Protein AF-A0A2N1XPV4-F1 (afdb_monomer)

Radius of gyration: 12.54 Å; Cα contacts (8 Å, |Δi|>4): 82; chains: 1; bounding box: 36×20×29 Å

Mean predicted aligned error: 3.89 Å

pLDDT: mean 91.71, std 10.82, range [38.44, 97.81]

Structure (mmCIF, N/CA/C/O backbone):
data_AF-A0A2N1XPV4-F1
#
_entry.id   AF-A0A2N1XPV4-F1
#
loop_
_atom_site.group_PDB
_atom_site.id
_atom_site.type_symbol
_atom_site.label_atom_id
_atom_site.label_alt_id
_atom_site.label_comp_id
_atom_site.label_asym_id
_atom_site.label_entity_id
_atom_site.label_seq_id
_atom_site.pdbx_PDB_ins_code
_atom_site.Cartn_x
_atom_site.Cartn_y
_atom_site.Cartn_z
_atom_site.occupancy
_atom_site.B_iso_or_equiv
_atom_site.auth_seq_id
_atom_site.auth_comp_id
_atom_site.auth_asym_id
_atom_site.auth_atom_id
_atom_site.pdbx_PDB_model_num
ATOM 1 N N . MET A 1 1 ? -21.159 10.856 4.671 1.00 38.44 1 MET A N 1
ATOM 2 C CA . MET A 1 1 ? -19.898 10.161 4.335 1.00 38.44 1 MET A CA 1
ATOM 3 C C . MET A 1 1 ? -19.678 9.064 5.357 1.00 38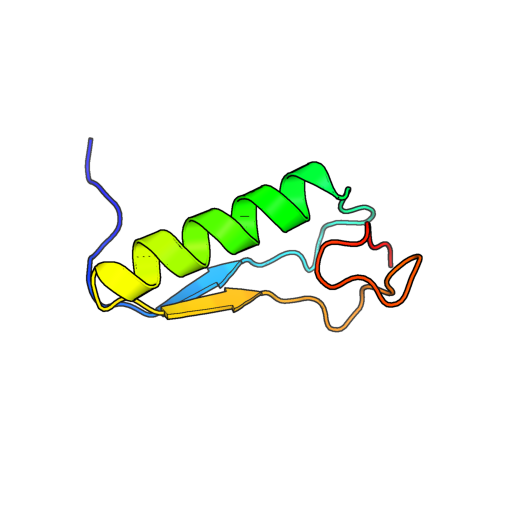.44 1 MET A C 1
ATOM 5 O O . MET A 1 1 ? -19.409 9.367 6.510 1.00 38.44 1 MET A O 1
ATOM 9 N N . THR A 1 2 ? -19.887 7.807 4.979 1.00 46.50 2 THR A N 1
ATOM 10 C CA . THR A 1 2 ? -19.565 6.648 5.822 1.00 46.50 2 THR A CA 1
ATOM 11 C C . THR A 1 2 ? -18.045 6.528 5.916 1.00 46.50 2 THR A C 1
ATOM 13 O O . THR A 1 2 ? -17.395 6.237 4.916 1.00 46.50 2 THR A O 1
ATOM 16 N N . GLY A 1 3 ? -17.477 6.840 7.084 1.00 71.56 3 GLY A N 1
ATOM 17 C CA . GLY A 1 3 ? -16.048 6.663 7.348 1.00 71.56 3 GLY A CA 1
ATOM 18 C C . GLY A 1 3 ? -15.646 5.188 7.315 1.00 71.56 3 GLY A C 1
ATOM 19 O O . GLY A 1 3 ? -16.499 4.303 7.411 1.00 71.56 3 GLY A O 1
ATOM 20 N N . LEU A 1 4 ? -14.345 4.924 7.181 1.00 71.44 4 LEU A N 1
ATOM 21 C CA . LEU A 1 4 ? -13.820 3.562 7.213 1.00 71.44 4 LEU A CA 1
ATOM 22 C C . LEU A 1 4 ? -14.213 2.860 8.525 1.00 71.44 4 LEU A C 1
ATOM 24 O O . LEU A 1 4 ? -14.200 3.490 9.590 1.00 71.44 4 LEU A O 1
ATOM 28 N N . PRO A 1 5 ? -14.563 1.564 8.472 1.00 72.31 5 PRO A N 1
ATOM 29 C CA . PRO A 1 5 ? -14.881 0.806 9.670 1.00 72.31 5 PRO A CA 1
ATOM 30 C C . PRO A 1 5 ? -13.673 0.806 10.609 1.00 72.31 5 PRO A C 1
ATOM 32 O O . PRO A 1 5 ? -12.545 0.551 10.191 1.00 72.31 5 PRO A O 1
ATOM 35 N N . LYS A 1 6 ? -13.898 1.115 11.886 1.00 76.62 6 LYS A N 1
ATOM 36 C CA . LYS A 1 6 ? -12.847 1.078 12.910 1.00 76.62 6 LYS A CA 1
ATOM 37 C C . LYS A 1 6 ? -12.530 -0.371 13.278 1.00 76.62 6 LYS A C 1
ATOM 39 O O . LYS A 1 6 ? -13.405 -1.232 13.192 1.00 76.62 6 LYS A O 1
ATOM 44 N N . GLN A 1 7 ? -11.299 -0.617 13.724 1.00 81.81 7 GLN A N 1
ATOM 45 C CA . GLN A 1 7 ? -10.876 -1.905 14.293 1.00 81.81 7 GLN A CA 1
ATOM 46 C C . GLN A 1 7 ? -11.018 -3.107 13.347 1.00 81.81 7 GLN A C 1
ATOM 48 O O . GLN A 1 7 ? -11.234 -4.242 13.776 1.00 81.81 7 GLN A O 1
ATOM 53 N N . LYS A 1 8 ? -10.935 -2.863 12.038 1.00 88.31 8 LYS A N 1
ATOM 54 C CA . LYS A 1 8 ? -10.883 -3.912 11.022 1.00 88.31 8 LYS A CA 1
ATOM 55 C C . LYS A 1 8 ? -9.482 -3.985 10.434 1.00 88.31 8 LYS A C 1
ATOM 57 O O . L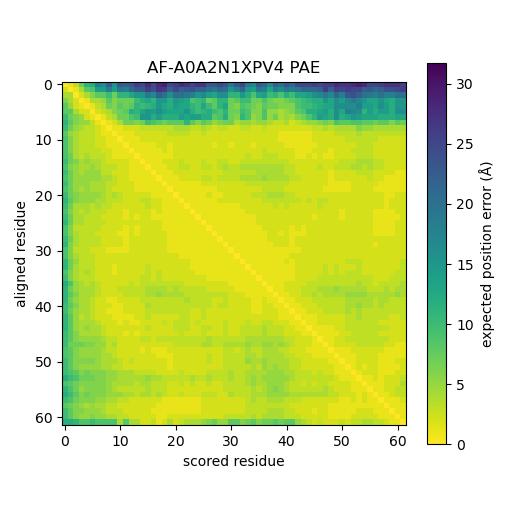YS A 1 8 ? -8.631 -3.137 10.694 1.00 88.31 8 LYS A O 1
ATOM 62 N N . ARG A 1 9 ? -9.260 -5.043 9.663 1.00 92.44 9 ARG A N 1
ATOM 63 C CA . ARG A 1 9 ? -8.089 -5.178 8.811 1.00 92.44 9 ARG A CA 1
ATOM 64 C C . ARG A 1 9 ? -8.416 -4.583 7.447 1.00 92.44 9 ARG A C 1
ATOM 66 O O . ARG A 1 9 ? -9.435 -4.946 6.861 1.00 92.44 9 ARG A O 1
ATOM 73 N N . LEU A 1 10 ? -7.574 -3.672 6.979 1.00 93.44 10 LEU A N 1
ATOM 74 C CA . LEU A 1 10 ? -7.610 -3.110 5.635 1.00 93.44 10 LEU A CA 1
ATOM 75 C C . LEU A 1 10 ? -6.448 -3.687 4.832 1.00 93.44 10 LEU A C 1
ATOM 77 O O . LEU A 1 10 ? -5.338 -3.800 5.348 1.00 93.44 10 LEU A O 1
ATOM 81 N N . PHE A 1 11 ? -6.715 -4.043 3.581 1.00 94.81 11 PHE A N 1
ATOM 82 C CA . PHE A 1 11 ? -5.705 -4.533 2.654 1.00 94.81 11 PHE A CA 1
ATOM 83 C C . PHE A 1 11 ? -5.572 -3.544 1.497 1.00 94.81 11 PHE A C 1
ATOM 85 O O . PHE A 1 11 ? -6.551 -3.271 0.799 1.00 94.81 11 PHE A O 1
ATOM 92 N N . PHE A 1 12 ? -4.377 -2.987 1.322 1.00 94.75 12 PHE A N 1
ATOM 93 C CA . PHE A 1 12 ? -4.018 -2.193 0.154 1.00 94.75 12 PHE A CA 1
ATOM 94 C C . PHE A 1 12 ? -3.599 -3.148 -0.958 1.00 94.75 12 PHE A C 1
ATOM 96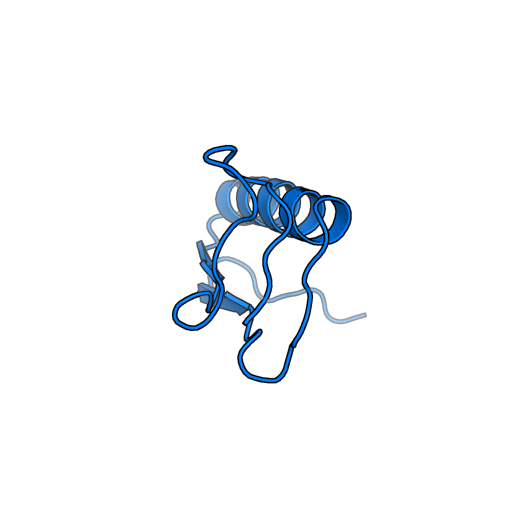 O O . PHE A 1 12 ? -2.459 -3.614 -0.995 1.00 94.75 12 PHE A O 1
ATOM 103 N N . ASP A 1 13 ? -4.548 -3.450 -1.839 1.00 95.56 13 ASP A N 1
ATOM 104 C CA . ASP A 1 13 ? -4.294 -4.239 -3.037 1.00 95.56 13 ASP A CA 1
ATOM 105 C C . ASP A 1 13 ? -3.609 -3.368 -4.100 1.00 95.56 13 ASP A C 1
ATOM 107 O O . ASP A 1 13 ? -4.210 -2.442 -4.650 1.00 95.56 13 ASP A O 1
ATOM 111 N N . LEU A 1 14 ? -2.329 -3.651 -4.349 1.00 95.69 14 LEU A N 1
ATOM 112 C CA . LEU A 1 14 ? -1.517 -2.999 -5.377 1.00 95.69 14 LEU A CA 1
ATOM 113 C C . LEU A 1 14 ? -1.134 -3.975 -6.494 1.00 95.69 14 LEU A C 1
ATOM 115 O O . LEU A 1 14 ? -0.268 -3.653 -7.311 1.00 95.69 14 LEU A O 1
ATOM 119 N N . THR A 1 15 ? -1.783 -5.143 -6.569 1.00 93.81 15 THR A N 1
ATOM 120 C CA . THR A 1 15 ? -1.447 -6.192 -7.536 1.00 93.81 15 THR A CA 1
ATOM 121 C C . THR A 1 15 ? -1.544 -5.695 -8.972 1.00 93.81 15 THR A C 1
ATOM 123 O O . THR A 1 15 ? -0.686 -6.044 -9.765 1.00 93.81 15 THR A O 1
ATOM 126 N N . ASP A 1 16 ? -2.462 -4.797 -9.326 1.00 95.06 16 ASP A N 1
ATOM 127 C CA . ASP A 1 16 ? -2.546 -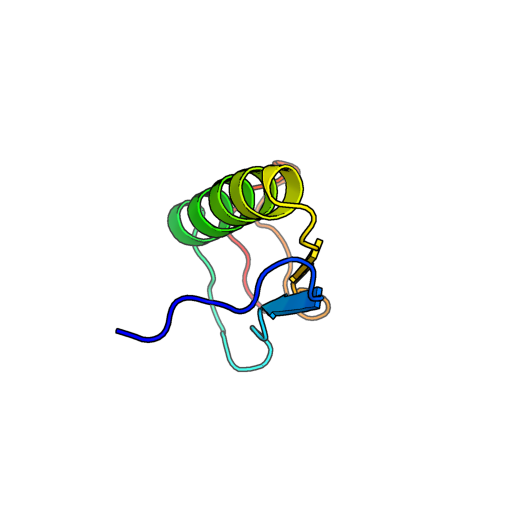4.253 -10.695 1.00 95.06 16 ASP A CA 1
ATOM 128 C C . ASP A 1 16 ? -1.731 -2.961 -10.913 1.00 95.06 16 ASP A C 1
ATOM 130 O O . ASP A 1 16 ? -1.834 -2.305 -11.951 1.00 95.06 16 ASP A O 1
ATOM 134 N N . THR A 1 17 ? -0.876 -2.586 -9.957 1.00 96.56 17 THR A N 1
ATOM 135 C CA . THR A 1 17 ? -0.046 -1.375 -10.042 1.00 96.56 17 THR A CA 1
ATOM 136 C C . THR A 1 17 ? 1.350 -1.695 -10.568 1.00 96.56 17 THR A C 1
ATOM 138 O O . THR A 1 17 ? 2.049 -2.541 -10.016 1.00 96.56 17 THR A O 1
ATOM 141 N N . HIS A 1 18 ? 1.798 -0.990 -11.611 1.00 97.00 18 HIS A N 1
ATOM 142 C CA . HIS A 1 18 ? 3.143 -1.170 -12.174 1.00 97.00 18 HIS A CA 1
ATOM 143 C C . HIS A 1 18 ? 4.232 -0.406 -11.404 1.00 97.00 18 HIS A C 1
ATOM 145 O O . HIS A 1 18 ? 5.308 -0.945 -11.160 1.00 97.00 18 HIS A O 1
ATOM 151 N N . LEU A 1 19 ? 3.972 0.855 -11.047 1.00 97.56 19 LEU A N 1
ATOM 152 C CA . LEU A 1 19 ? 4.907 1.746 -10.357 1.00 97.56 19 LEU A CA 1
ATOM 153 C C . LEU A 1 19 ? 4.197 2.404 -9.174 1.00 97.56 19 LEU A C 1
ATOM 155 O O . LEU A 1 19 ? 3.124 2.980 -9.338 1.00 97.56 19 LEU A O 1
ATOM 159 N N . ILE A 1 20 ? 4.833 2.353 -8.011 1.00 97.69 20 ILE A N 1
ATOM 160 C CA . ILE A 1 20 ? 4.412 3.009 -6.779 1.00 97.69 20 ILE A CA 1
ATOM 161 C C . ILE A 1 20 ? 5.538 3.961 -6.402 1.00 97.69 20 ILE A C 1
ATOM 163 O O . ILE A 1 20 ? 6.659 3.528 -6.136 1.00 97.69 20 ILE A O 1
ATOM 167 N N . ASP A 1 21 ? 5.285 5.263 -6.410 1.00 97.19 21 ASP A N 1
ATOM 168 C CA . ASP A 1 21 ? 6.310 6.217 -6.007 1.00 97.19 21 ASP A CA 1
ATOM 169 C C . ASP A 1 21 ? 6.425 6.335 -4.475 1.00 97.19 21 ASP A C 1
ATOM 171 O O . ASP A 1 21 ? 5.630 5.794 -3.702 1.00 97.19 21 ASP A O 1
ATOM 175 N N . HIS A 1 22 ? 7.455 7.052 -4.028 1.00 96.31 22 HIS A N 1
ATOM 176 C CA . HIS A 1 22 ? 7.731 7.247 -2.606 1.00 96.31 22 HIS A CA 1
ATOM 177 C C . HIS A 1 22 ? 6.645 8.061 -1.883 1.00 96.31 22 HIS A C 1
ATOM 179 O O . HIS A 1 22 ? 6.504 7.938 -0.669 1.00 96.31 22 HIS A O 1
ATOM 185 N N . THR A 1 23 ? 5.873 8.881 -2.603 1.00 97.25 23 THR A N 1
ATOM 186 C CA . THR A 1 23 ? 4.809 9.697 -2.008 1.00 97.25 23 THR A CA 1
ATOM 187 C C . THR A 1 23 ? 3.614 8.829 -1.630 1.00 97.25 23 THR A C 1
ATOM 189 O O . THR A 1 23 ? 3.079 8.975 -0.533 1.00 97.25 23 THR A O 1
ATOM 192 N N . VAL A 1 24 ? 3.259 7.853 -2.475 1.00 97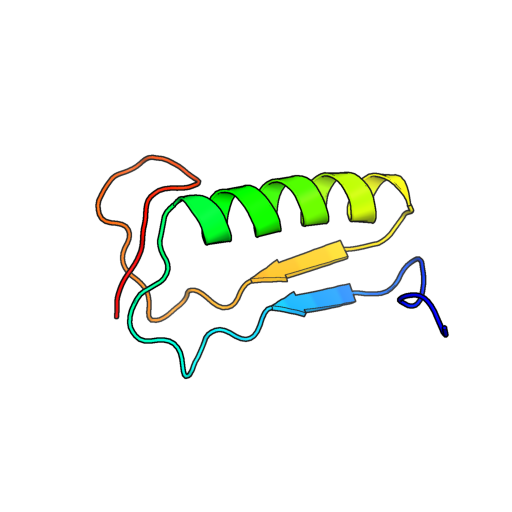.38 24 VAL A N 1
ATOM 193 C CA . VAL A 1 24 ? 2.221 6.858 -2.167 1.00 97.38 24 VAL A CA 1
ATOM 194 C C . VAL A 1 24 ? 2.675 5.944 -1.033 1.00 97.38 24 VAL A C 1
ATOM 196 O O . VAL A 1 24 ? 1.907 5.700 -0.106 1.00 97.38 24 VAL A O 1
ATOM 199 N N . MET A 1 25 ? 3.931 5.488 -1.054 1.00 97.19 25 MET A N 1
ATOM 200 C CA . MET A 1 25 ? 4.476 4.677 0.039 1.00 97.19 25 MET A CA 1
ATOM 201 C C . MET A 1 25 ? 4.429 5.414 1.384 1.00 97.19 25 MET A C 1
ATOM 203 O O . MET A 1 25 ? 3.970 4.842 2.368 1.00 97.19 25 MET A O 1
ATOM 207 N N . ALA A 1 26 ? 4.843 6.685 1.422 1.00 97.31 26 ALA A N 1
ATOM 208 C CA . ALA A 1 26 ? 4.785 7.509 2.631 1.00 97.31 26 ALA A CA 1
ATOM 209 C C . ALA A 1 26 ? 3.343 7.787 3.082 1.00 97.31 26 ALA A C 1
ATOM 211 O O . ALA A 1 26 ? 3.049 7.776 4.275 1.00 97.31 26 ALA A O 1
ATOM 212 N N . PHE A 1 27 ? 2.421 7.997 2.139 1.00 97.25 27 PHE A N 1
ATOM 213 C CA . PHE A 1 27 ? 1.005 8.149 2.457 1.00 97.25 27 PHE A CA 1
ATOM 214 C C . PHE A 1 27 ? 0.438 6.902 3.144 1.00 97.25 27 PHE A C 1
ATOM 216 O O . PHE A 1 27 ? -0.230 7.028 4.169 1.00 97.25 27 PHE A O 1
ATOM 223 N N . ILE A 1 28 ? 0.695 5.708 2.596 1.00 96.19 28 ILE A N 1
ATOM 224 C CA . ILE A 1 28 ? 0.173 4.460 3.167 1.00 96.19 28 ILE A CA 1
ATOM 225 C C . ILE A 1 28 ? 0.788 4.205 4.548 1.00 96.19 28 ILE A C 1
ATOM 227 O O . ILE A 1 28 ? 0.067 3.786 5.450 1.00 96.19 28 ILE A O 1
ATOM 231 N N . ASP A 1 29 ? 2.077 4.499 4.726 1.00 95.75 29 ASP A N 1
ATOM 232 C CA . ASP A 1 29 ? 2.774 4.385 6.011 1.00 95.75 29 ASP A CA 1
ATOM 233 C 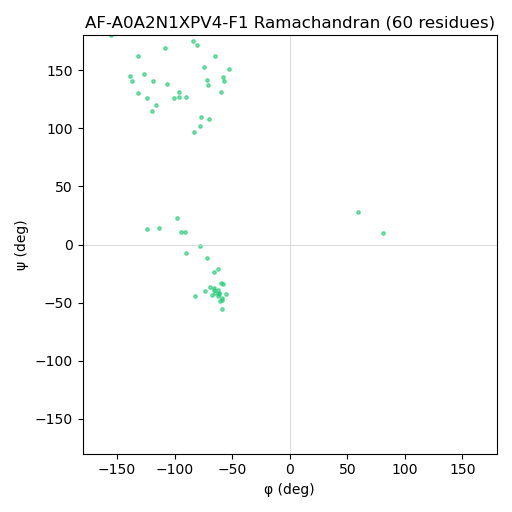C . ASP A 1 29 ? 2.109 5.259 7.090 1.00 95.75 29 ASP A C 1
ATOM 235 O O . ASP A 1 29 ? 1.600 4.740 8.086 1.00 95.75 29 ASP A O 1
ATOM 239 N N . HIS A 1 30 ? 1.956 6.563 6.833 1.00 96.50 30 HIS A N 1
ATOM 240 C CA . HIS A 1 30 ? 1.275 7.477 7.756 1.00 96.50 30 HIS A CA 1
ATOM 241 C C . HIS A 1 30 ? -0.188 7.093 8.001 1.00 96.50 30 HIS A C 1
ATOM 243 O O . HIS A 1 30 ? -0.668 7.118 9.135 1.00 96.50 30 HIS A O 1
ATOM 249 N N . PHE A 1 31 ? -0.913 6.689 6.955 1.00 94.94 31 PHE A N 1
ATOM 250 C CA . PHE A 1 31 ? -2.287 6.224 7.108 1.00 94.94 31 PHE A CA 1
ATOM 251 C C . PHE A 1 31 ? -2.367 4.980 8.005 1.00 94.94 31 PHE A C 1
ATOM 253 O O . PHE A 1 31 ? -3.265 4.879 8.844 1.00 94.94 31 PHE A O 1
ATOM 260 N N . ALA A 1 32 ? -1.448 4.027 7.842 1.00 93.88 32 ALA A N 1
ATOM 261 C CA . ALA A 1 32 ? -1.405 2.811 8.641 1.00 93.88 32 ALA A CA 1
ATOM 262 C C . ALA A 1 32 ? -1.108 3.112 10.114 1.00 93.88 32 ALA A C 1
ATOM 264 O O . ALA A 1 32 ? -1.781 2.555 10.984 1.00 93.88 32 ALA A O 1
ATOM 265 N N . GLU A 1 33 ? -0.178 4.026 10.403 1.00 94.81 33 GLU A N 1
ATOM 266 C CA . GLU A 1 33 ? 0.095 4.497 11.765 1.00 94.81 33 GLU A CA 1
ATOM 267 C C . GLU A 1 33 ? -1.153 5.122 12.404 1.00 94.81 33 GLU A C 1
ATOM 269 O O . GLU A 1 33 ? -1.521 4.785 13.533 1.00 94.81 33 GLU A O 1
ATOM 274 N N . ASP A 1 34 ? -1.836 6.010 11.683 1.00 94.19 34 ASP A N 1
ATOM 275 C CA . ASP A 1 34 ? -3.053 6.677 12.145 1.00 94.19 34 ASP A CA 1
ATOM 276 C C . ASP A 1 34 ? -4.182 5.676 12.408 1.00 94.19 34 ASP A C 1
ATOM 278 O O . ASP A 1 34 ? -4.855 5.728 13.443 1.00 94.19 34 ASP A O 1
ATOM 282 N N . TYR A 1 35 ? -4.371 4.728 11.492 1.00 92.88 35 TYR A N 1
ATOM 283 C CA . TYR A 1 35 ? -5.403 3.706 11.598 1.00 92.88 35 TYR A CA 1
ATOM 284 C C . TYR A 1 35 ? -5.113 2.710 12.730 1.00 92.88 35 TYR A C 1
ATOM 286 O O . TYR A 1 35 ? -6.032 2.324 13.463 1.00 92.88 35 TYR A O 1
ATOM 294 N N . ALA A 1 36 ? -3.841 2.365 12.950 1.00 92.62 36 ALA A N 1
ATOM 295 C CA . ALA A 1 36 ? -3.403 1.537 14.071 1.00 92.62 36 ALA A CA 1
ATOM 296 C C . ALA A 1 36 ? -3.688 2.202 15.426 1.00 92.62 36 ALA A C 1
ATOM 298 O O . ALA A 1 36 ? -4.172 1.537 16.346 1.00 92.62 36 ALA A O 1
ATOM 299 N N . ARG A 1 37 ? -3.508 3.527 15.546 1.00 92.69 37 ARG A N 1
ATOM 300 C CA . ARG A 1 37 ? -3.879 4.282 16.764 1.00 92.69 37 ARG A CA 1
ATOM 301 C C . ARG A 1 37 ? -5.379 4.241 17.069 1.00 92.69 37 ARG A C 1
ATOM 303 O O . ARG A 1 37 ? -5.776 4.431 18.215 1.00 92.69 37 ARG A O 1
ATOM 310 N N . LEU A 1 38 ? -6.215 3.950 16.072 1.00 90.81 38 LEU A N 1
ATOM 311 C CA . LEU A 1 38 ? -7.662 3.753 16.219 1.00 90.81 38 LEU A CA 1
ATOM 312 C C . LEU A 1 38 ? -8.058 2.272 16.400 1.00 90.81 38 LEU A C 1
ATOM 314 O O . LEU A 1 38 ? -9.245 1.937 16.344 1.00 90.81 38 LEU A O 1
ATOM 318 N N . GLY A 1 39 ? -7.079 1.387 16.624 1.00 91.50 39 GLY A N 1
ATOM 319 C CA . GLY A 1 39 ? -7.261 -0.050 16.838 1.00 91.50 39 GLY A CA 1
ATOM 320 C C . GLY A 1 39 ? -7.440 -0.869 15.559 1.00 91.50 39 GLY A C 1
ATOM 321 O O . GLY A 1 39 ? -7.829 -2.032 15.641 1.00 91.50 39 GLY A O 1
ATOM 322 N N . GLY A 1 40 ? -7.221 -0.265 14.389 1.00 92.38 40 GLY A N 1
ATOM 323 C CA . GLY A 1 40 ? -7.234 -0.938 13.093 1.00 92.38 40 GLY A CA 1
ATOM 324 C C . GLY A 1 40 ? -5.901 -1.603 12.741 1.00 92.38 40 GLY A C 1
ATOM 325 O O . GLY A 1 40 ? -4.915 -1.481 13.462 1.00 92.38 40 GLY A O 1
ATOM 326 N N . GLN A 1 41 ? -5.874 -2.322 11.622 1.00 93.56 41 GLN A N 1
ATOM 327 C CA . GLN A 1 41 ? -4.666 -2.932 11.061 1.00 93.56 41 GLN A CA 1
ATOM 328 C C . GLN A 1 41 ? -4.642 -2.721 9.548 1.00 93.56 41 GLN A C 1
ATOM 330 O O . GLN A 1 41 ? -5.684 -2.844 8.904 1.00 93.56 41 GLN A O 1
ATOM 335 N N . CYS A 1 42 ? -3.467 -2.445 8.991 1.00 94.25 42 CYS A N 1
ATOM 336 C CA . CYS A 1 42 ? -3.255 -2.334 7.550 1.00 94.25 42 CYS A CA 1
ATOM 337 C C . CYS A 1 42 ? -2.242 -3.383 7.088 1.00 94.25 42 CYS A C 1
ATOM 339 O O . CYS A 1 42 ? -1.238 -3.617 7.757 1.00 94.25 42 CYS A O 1
ATOM 341 N N . GLU A 1 43 ? -2.498 -3.971 5.928 1.00 94.50 43 GLU A N 1
ATOM 342 C CA . GLU A 1 43 ? -1.581 -4.836 5.187 1.00 94.50 43 GLU A CA 1
ATOM 343 C C . GLU A 1 43 ? -1.452 -4.286 3.758 1.00 94.50 43 GLU A C 1
ATOM 345 O O . GLU A 1 43 ? -2.409 -3.717 3.227 1.00 94.50 43 GLU A O 1
ATOM 350 N N . ILE A 1 44 ? -0.277 -4.422 3.142 1.00 94.38 44 ILE A N 1
ATOM 351 C CA . ILE A 1 44 ? -0.004 -3.932 1.784 1.00 94.38 44 ILE A CA 1
ATOM 352 C C . ILE A 1 44 ? 0.484 -5.106 0.936 1.00 94.38 44 ILE A C 1
ATOM 354 O O . ILE A 1 44 ? 1.456 -5.761 1.312 1.00 94.38 44 ILE A O 1
ATOM 358 N N . GLY A 1 45 ? -0.159 -5.347 -0.207 1.00 93.88 45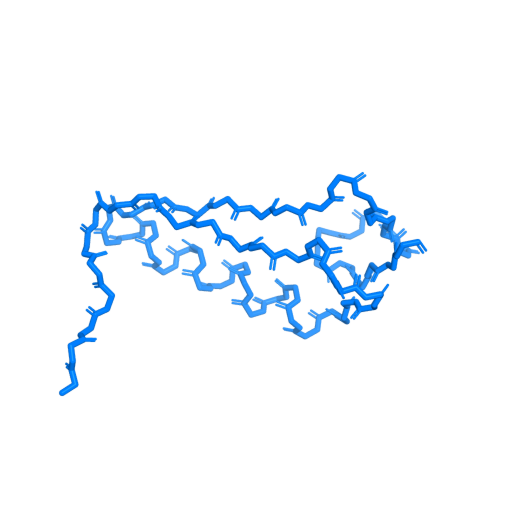 GLY A N 1
ATOM 359 C CA . GLY A 1 45 ? 0.302 -6.323 -1.195 1.00 93.88 45 GLY A CA 1
ATOM 360 C C . GLY A 1 45 ? 1.455 -5.759 -2.023 1.00 93.88 45 GLY A C 1
ATOM 361 O O . GLY A 1 45 ? 1.224 -4.959 -2.924 1.00 93.88 45 GLY A O 1
ATOM 362 N N . LEU A 1 46 ? 2.691 -6.157 -1.708 1.00 94.19 46 LEU A N 1
ATOM 363 C CA . LEU A 1 46 ? 3.918 -5.725 -2.405 1.00 94.19 46 LEU A CA 1
ATOM 364 C C . LEU A 1 46 ? 4.747 -6.902 -2.932 1.00 94.19 46 LEU A C 1
ATOM 366 O O . LEU A 1 46 ? 5.912 -6.720 -3.277 1.00 94.19 46 LEU A O 1
ATOM 370 N N . ASP A 1 47 ? 4.183 -8.110 -2.964 1.00 94.44 47 ASP A N 1
ATOM 371 C CA . ASP A 1 47 ? 4.917 -9.349 -3.252 1.00 94.44 47 ASP A CA 1
ATOM 372 C C . ASP A 1 47 ? 5.594 -9.344 -4.632 1.00 94.44 47 ASP A C 1
ATOM 374 O O . ASP A 1 47 ? 6.685 -9.890 -4.798 1.00 94.44 47 ASP A O 1
ATOM 378 N N . GLU A 1 48 ? 4.975 -8.683 -5.615 1.00 95.69 48 GLU A N 1
ATOM 379 C CA . GLU A 1 48 ? 5.527 -8.525 -6.964 1.00 95.69 48 GLU A CA 1
ATOM 380 C C . GLU A 1 48 ? 6.388 -7.262 -7.125 1.00 95.69 48 GLU A C 1
ATOM 382 O O . GLU A 1 48 ? 7.026 -7.098 -8.161 1.00 95.69 48 GLU A O 1
ATOM 387 N N . HIS A 1 49 ? 6.447 -6.370 -6.128 1.00 96.88 49 HIS A N 1
ATOM 388 C CA . HIS A 1 49 ? 7.112 -5.070 -6.242 1.00 96.88 49 HIS A CA 1
ATOM 389 C C . HIS A 1 49 ? 8.502 -5.053 -5.603 1.00 96.88 49 HIS A C 1
ATOM 391 O O . HIS A 1 49 ? 8.681 -5.276 -4.404 1.00 96.88 49 HIS A O 1
ATOM 397 N N . LYS A 1 50 ? 9.508 -4.652 -6.378 1.00 97.25 50 LYS A N 1
ATOM 398 C CA . LYS A 1 50 ? 10.883 -4.439 -5.914 1.00 97.25 50 LYS A CA 1
ATOM 399 C C . LYS A 1 50 ? 11.117 -2.968 -5.601 1.00 97.25 5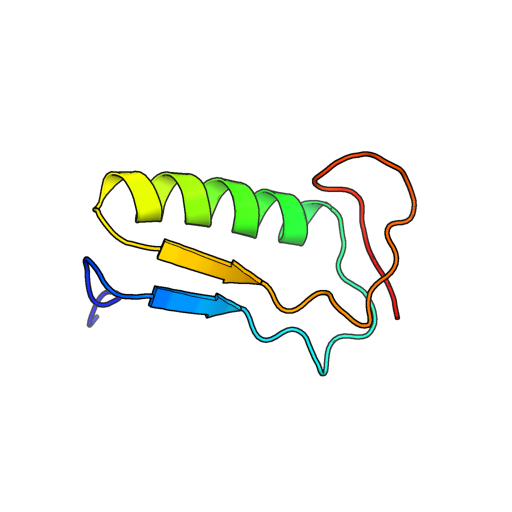0 LYS A C 1
ATOM 401 O O . LYS A 1 50 ? 10.816 -2.095 -6.410 1.00 97.25 50 LYS A O 1
ATOM 406 N N . GLY A 1 51 ? 11.679 -2.694 -4.426 1.00 96.88 51 GLY A N 1
ATOM 407 C CA . GLY A 1 51 ? 12.093 -1.343 -4.051 1.00 96.88 51 GLY A CA 1
ATOM 408 C C . GLY A 1 51 ? 13.328 -0.889 -4.828 1.00 96.88 51 GLY A C 1
ATOM 409 O O . GLY A 1 51 ? 14.258 -1.668 -5.030 1.00 96.88 51 GLY A O 1
ATOM 410 N N . PHE A 1 52 ? 13.369 0.389 -5.211 1.00 97.00 52 PHE A N 1
ATOM 411 C CA . PHE A 1 52 ? 14.555 0.995 -5.833 1.00 97.00 52 PHE A CA 1
ATOM 412 C C . PHE A 1 52 ? 15.715 1.210 -4.840 1.00 97.00 52 PHE A C 1
ATOM 414 O O . PHE A 1 52 ? 16.832 1.521 -5.250 1.00 97.00 52 PHE A O 1
ATOM 421 N N . SER A 1 53 ? 15.470 1.060 -3.534 1.00 96.62 53 SER A N 1
ATOM 422 C CA . SER A 1 53 ? 16.488 1.095 -2.480 1.00 96.62 53 SER A CA 1
ATOM 423 C C . SER A 1 53 ? 16.027 0.316 -1.240 1.00 96.62 53 SER A C 1
ATOM 425 O O . SER A 1 53 ? 14.922 -0.223 -1.205 1.00 96.62 53 SER A O 1
ATOM 427 N N . SER A 1 54 ? 16.870 0.270 -0.206 1.00 94.50 54 SER A N 1
ATOM 428 C CA . SER A 1 54 ? 16.553 -0.334 1.096 1.00 94.50 54 SER A CA 1
ATOM 429 C C . SER A 1 54 ? 15.682 0.548 1.998 1.00 94.50 54 SER A C 1
ATOM 431 O O . SER A 1 54 ? 15.367 0.148 3.118 1.00 94.50 54 SER A O 1
ATOM 433 N N . HIS A 1 55 ? 15.314 1.754 1.555 1.00 94.38 55 HIS A N 1
ATOM 434 C CA . HIS A 1 55 ? 14.503 2.648 2.370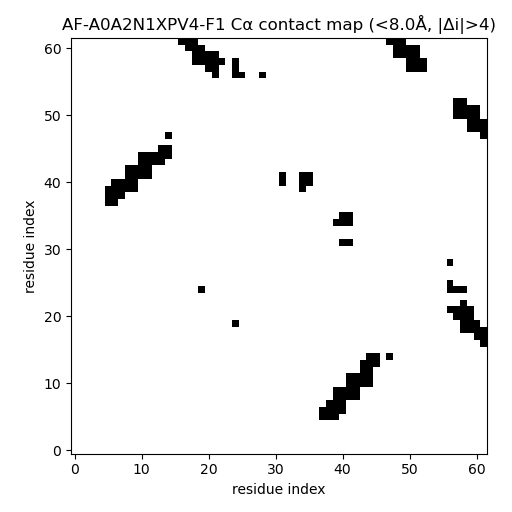 1.00 94.38 55 HIS A CA 1
ATOM 435 C C . HIS A 1 55 ? 13.057 2.116 2.480 1.00 94.38 55 HIS A C 1
ATOM 437 O O . HIS A 1 55 ? 12.500 1.701 1.462 1.00 94.38 55 HIS A O 1
ATOM 443 N N . PRO A 1 56 ? 12.414 2.139 3.667 1.00 89.12 56 PRO A N 1
ATOM 444 C CA . PRO A 1 56 ? 11.085 1.544 3.862 1.00 89.12 56 PRO A CA 1
ATOM 445 C C . PRO A 1 56 ? 10.022 2.078 2.891 1.00 89.12 56 PRO A C 1
ATOM 447 O O . PRO A 1 56 ? 9.277 1.300 2.288 1.00 89.12 56 PRO A O 1
ATOM 450 N N . VAL A 1 57 ? 10.038 3.397 2.673 1.00 94.19 57 VAL A N 1
ATOM 451 C CA . VAL A 1 57 ? 9.132 4.119 1.765 1.00 94.19 57 VAL A CA 1
ATOM 452 C C . VAL A 1 57 ? 9.756 4.400 0.395 1.00 94.19 57 VAL A C 1
ATOM 454 O O . VAL A 1 57 ? 9.353 5.325 -0.307 1.00 94.19 57 VAL A O 1
ATOM 457 N N . ALA A 1 58 ? 10.771 3.628 -0.005 1.00 96.81 58 ALA A N 1
ATOM 458 C CA . ALA A 1 58 ? 11.311 3.719 -1.355 1.00 96.81 58 ALA A CA 1
ATOM 459 C C . ALA A 1 58 ? 10.211 3.451 -2.386 1.00 96.81 58 ALA A C 1
ATOM 461 O O . ALA A 1 58 ? 9.370 2.573 -2.187 1.00 96.81 58 ALA A O 1
ATOM 462 N N . ALA A 1 59 ? 10.275 4.163 -3.513 1.00 97.31 59 ALA A N 1
ATOM 463 C CA . ALA A 1 59 ? 9.489 3.812 -4.686 1.00 97.31 59 ALA A CA 1
ATOM 464 C C . ALA A 1 59 ? 9.720 2.336 -5.060 1.00 97.31 59 ALA A C 1
ATOM 466 O O . ALA A 1 59 ? 10.797 1.775 -4.810 1.00 97.31 59 ALA A O 1
ATOM 467 N N . ARG A 1 60 ? 8.711 1.715 -5.665 1.00 97.81 60 ARG A N 1
ATOM 468 C CA . ARG A 1 60 ? 8.706 0.299 -6.025 1.00 97.81 60 ARG A CA 1
ATOM 469 C C . ARG A 1 60 ? 8.095 0.101 -7.403 1.00 97.81 60 ARG A C 1
ATOM 471 O O . ARG A 1 60 ? 7.147 0.797 -7.754 1.00 97.81 60 ARG A O 1
ATOM 478 N N . SER A 1 61 ? 8.593 -0.860 -8.165 1.00 97.06 61 SER A N 1
ATOM 479 C CA . SER A 1 61 ? 7.959 -1.305 -9.410 1.00 97.06 61 SER A CA 1
ATOM 480 C C . SER A 1 61 ? 7.860 -2.820 -9.454 1.00 97.06 61 SER A C 1
ATOM 482 O O . SER A 1 61 ? 8.575 -3.495 -8.713 1.00 97.06 61 SER A O 1
ATOM 484 N N . LYS A 1 62 ? 7.001 -3.344 -10.326 1.00 94.88 62 LYS A N 1
ATOM 485 C CA . LYS A 1 62 ? 7.076 -4.753 -10.729 1.00 94.88 62 LYS A CA 1
ATOM 486 C C . LYS A 1 62 ? 8.392 -5.064 -11.453 1.00 94.88 62 LYS A C 1
ATOM 488 O O . LYS A 1 62 ? 8.998 -4.106 -11.996 1.00 94.88 62 LYS A O 1
#

Secondary structure (DSSP, 8-state):
--PPPTT-EEEE--TT-SEE-HHHHHHHHHHHHHHHHTT-EEEE--TTPEESSSSTT--EE-

Solvent-accessible surface area (backbone atoms only — not comparable to full-atom values): 3670 Å² total; per-residue (Å²): 133,88,71,82,77,74,57,42,80,45,72,47,82,40,82,92,52,59,70,44,50,38,67,58,39,46,49,52,52,55,49,36,55,57,39,38,77,60,60,24,44,68,48,72,55,50,90,71,44,48,56,82,50,91,51,92,44,39,30,28,29,95

Foldseek 3Di:
DDDDDAQEEEEADCVVPFKDALVNLVVVVVVQVVRVVRNYHYHYPCVVWDFPDPDSSGIIGD

Sequence (62 aa):
MTGLPKQKRLFFDLTDTHLIDHTVMAFIDHFAEDYARLGGQCEIGLDEHKGFSSHPVAARSK

Nearest PDB structures (foldseek):
  3vkz-assembly1_A  TM=3.964E-01  e=4.186E+00  Shewanella oneidensis MR-1
  3wzy-assembly1_A-2  TM=3.957E-01  e=4.797E+00  Shewanella oneidensis MR-1
  1t5b-assembly1_A  TM=3.370E-01  e=6.740E+00  Salmonella enterica subsp. enterica serovar Typhimurium
  7ns5-assembly1_B  TM=3.298E-01  e=7.723E+00  Saccharomyces cerevisiae S288C